Protein AF-A0A6G2A5E8-F1 (afdb_monomer_lite)

pLDDT: mean 86.41, std 12.92, range [55.53, 97.75]

Structure (mmCIF, N/CA/C/O backbone):
data_AF-A0A6G2A5E8-F1
#
_entry.id   AF-A0A6G2A5E8-F1
#
loop_
_atom_site.group_PDB
_atom_site.id
_atom_site.type_symbol
_atom_site.label_atom_id
_atom_site.label_alt_id
_atom_site.label_comp_id
_atom_site.label_asym_id
_atom_site.label_entity_id
_atom_site.label_seq_id
_atom_site.pdbx_PDB_ins_code
_atom_site.Cartn_x
_atom_site.Cartn_y
_atom_site.Cartn_z
_atom_site.occupancy
_atom_site.B_iso_or_equiv
_atom_site.auth_seq_id
_atom_site.auth_comp_id
_atom_site.auth_asym_id
_atom_site.auth_atom_id
_atom_site.pdbx_PDB_model_num
ATOM 1 N N . MET A 1 1 ? 3.891 -27.737 28.557 1.00 57.94 1 MET A N 1
ATOM 2 C CA . MET A 1 1 ? 4.466 -26.406 28.263 1.00 57.94 1 MET A CA 1
ATOM 3 C C . MET A 1 1 ? 3.499 -25.690 27.333 1.00 57.94 1 MET A C 1
ATOM 5 O O . MET A 1 1 ? 3.312 -26.148 26.214 1.00 57.94 1 MET A O 1
ATOM 9 N N . ALA A 1 2 ? 2.777 -24.680 27.822 1.00 55.78 2 ALA A N 1
ATOM 10 C CA . ALA A 1 2 ? 1.775 -23.978 27.021 1.00 55.78 2 ALA A CA 1
ATOM 11 C C . ALA A 1 2 ? 2.473 -22.962 26.105 1.00 55.78 2 ALA A C 1
ATOM 13 O O . ALA A 1 2 ? 3.161 -22.064 26.584 1.00 55.78 2 ALA A O 1
ATOM 14 N N . VAL A 1 3 ? 2.332 -23.129 24.791 1.00 55.53 3 VAL A N 1
ATOM 15 C CA . VAL A 1 3 ? 2.807 -22.156 23.802 1.00 55.53 3 VAL A CA 1
ATOM 16 C C . VAL A 1 3 ? 1.696 -21.132 23.599 1.00 55.53 3 VAL A C 1
ATOM 18 O O . VAL A 1 3 ? 0.685 -21.433 22.970 1.00 55.53 3 VAL A O 1
ATOM 21 N N . PHE A 1 4 ? 1.876 -19.921 24.121 1.00 61.72 4 PHE A N 1
ATOM 22 C CA . PHE A 1 4 ? 1.016 -18.790 23.786 1.00 61.72 4 PHE A CA 1
ATOM 23 C C . PHE A 1 4 ? 1.434 -18.253 22.412 1.00 61.72 4 PHE A C 1
ATOM 25 O O . PHE A 1 4 ? 2.500 -17.654 22.265 1.00 61.72 4 PHE A O 1
ATOM 32 N N . ARG A 1 5 ? 0.623 -18.506 21.378 1.00 62.62 5 ARG A N 1
ATOM 33 C CA . ARG A 1 5 ? 0.817 -17.899 20.056 1.00 62.62 5 ARG A CA 1
ATOM 34 C C . ARG A 1 5 ? 0.251 -16.483 20.093 1.00 62.62 5 ARG A C 1
ATOM 36 O O . ARG A 1 5 ? -0.958 -16.303 20.060 1.00 62.62 5 ARG A O 1
ATOM 43 N N . VAL A 1 6 ? 1.127 -15.488 20.182 1.00 62.53 6 VAL A N 1
ATOM 44 C CA . VAL A 1 6 ? 0.756 -14.096 19.903 1.00 62.53 6 VAL A CA 1
ATOM 45 C C . VAL A 1 6 ? 0.494 -13.995 18.400 1.00 62.53 6 VAL A C 1
ATOM 47 O O . VAL A 1 6 ? 1.394 -14.304 17.614 1.00 62.53 6 VAL A O 1
ATOM 50 N N . GLU A 1 7 ? -0.709 -13.5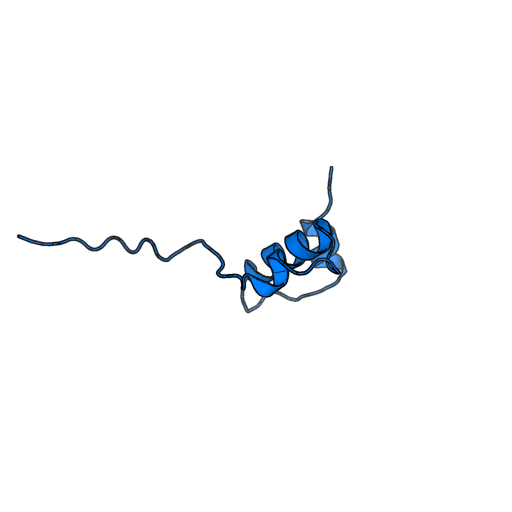91 17.986 1.00 58.50 7 GLU A N 1
ATOM 51 C CA . GLU A 1 7 ? -0.966 -13.237 16.588 1.00 58.50 7 GLU A CA 1
ATOM 52 C C . GLU A 1 7 ? -0.145 -11.995 16.232 1.00 58.50 7 GLU A C 1
ATOM 54 O O . GLU A 1 7 ?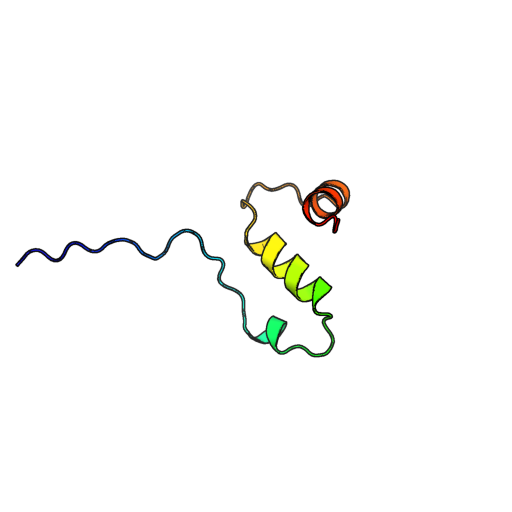 -0.490 -10.869 16.565 1.00 58.50 7 GLU A O 1
ATOM 59 N N . LYS A 1 8 ? 0.989 -12.210 15.564 1.00 57.75 8 LYS A N 1
ATOM 60 C CA . LYS A 1 8 ? 1.833 -11.141 15.009 1.00 57.75 8 LYS A CA 1
ATOM 61 C C . LYS A 1 8 ? 1.397 -10.731 13.595 1.00 57.75 8 LYS A C 1
ATOM 63 O O . LYS A 1 8 ? 2.116 -9.994 12.931 1.00 57.75 8 LYS A O 1
ATOM 68 N N . ASN A 1 9 ? 0.251 -11.238 13.131 1.00 64.56 9 ASN A N 1
ATOM 69 C CA . ASN A 1 9 ? -0.214 -11.124 11.748 1.00 64.56 9 ASN A CA 1
ATOM 70 C C . ASN A 1 9 ? -1.167 -9.941 11.488 1.00 64.56 9 ASN A C 1
ATOM 72 O O . ASN A 1 9 ? -1.823 -9.902 10.452 1.00 64.56 9 ASN A O 1
ATOM 76 N N . SER A 1 10 ? -1.258 -8.978 12.408 1.00 74.19 10 SER A N 1
ATOM 77 C CA . SER A 1 10 ? -2.139 -7.812 12.284 1.00 74.19 10 SER A CA 1
ATOM 78 C C . SER A 1 10 ? -1.351 -6.517 12.081 1.00 74.19 10 SER A C 1
ATOM 80 O O . SER A 1 10 ? -0.282 -6.345 12.665 1.00 74.19 10 SER A O 1
ATOM 82 N N . GLY A 1 11 ? -1.912 -5.570 11.326 1.00 80.75 11 GLY A N 1
ATOM 83 C CA . GLY A 1 11 ? -1.362 -4.214 11.205 1.00 80.75 11 GLY A CA 1
ATOM 84 C C . GLY A 1 11 ? -0.248 -4.047 10.167 1.00 80.75 11 GLY A C 1
ATOM 85 O O . GLY A 1 11 ? 0.502 -3.077 10.236 1.00 80.75 11 GLY A O 1
ATOM 86 N N . TYR A 1 12 ? -0.131 -4.962 9.203 1.00 86.81 12 TYR A N 1
ATOM 87 C CA . TYR A 1 12 ? 0.702 -4.770 8.016 1.00 86.81 12 TYR A CA 1
ATOM 88 C C . TYR A 1 12 ? -0.079 -5.063 6.739 1.00 86.81 12 TYR A C 1
ATOM 90 O O . TYR A 1 12 ? -1.017 -5.856 6.723 1.00 86.81 12 TYR A O 1
ATOM 98 N N . THR A 1 13 ? 0.376 -4.461 5.647 1.00 89.12 13 THR A N 1
ATOM 99 C CA . THR A 1 13 ? -0.158 -4.687 4.307 1.00 89.12 13 THR A 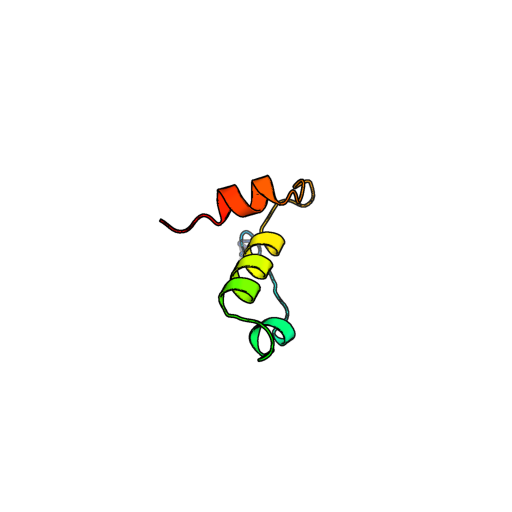CA 1
ATOM 100 C C . THR A 1 13 ? 0.811 -5.552 3.511 1.00 89.12 13 THR A C 1
ATOM 102 O O . THR A 1 13 ? 1.997 -5.236 3.403 1.00 89.12 13 THR A O 1
ATOM 105 N N . VAL A 1 14 ? 0.316 -6.643 2.925 1.00 90.06 14 VAL A N 1
ATOM 106 C CA . VAL A 1 14 ? 1.098 -7.458 1.985 1.00 90.06 14 VAL A CA 1
ATOM 107 C C . VAL A 1 14 ? 1.001 -6.845 0.593 1.00 90.06 14 VAL A C 1
ATOM 109 O O . VAL A 1 14 ? -0.088 -6.675 0.055 1.00 90.06 14 VAL A O 1
ATOM 112 N N . MET A 1 15 ? 2.148 -6.557 -0.022 1.00 92.06 15 MET A N 1
ATOM 113 C CA . MET A 1 15 ? 2.227 -6.021 -1.380 1.00 92.06 15 MET A CA 1
ATOM 114 C C . MET A 1 15 ? 3.182 -6.855 -2.237 1.00 92.06 15 MET A C 1
ATOM 116 O O . MET A 1 15 ? 4.282 -7.204 -1.813 1.00 92.06 15 MET A O 1
ATOM 120 N N . SER A 1 16 ? 2.779 -7.164 -3.474 1.00 93.81 16 SER A N 1
ATOM 121 C CA . SER A 1 16 ? 3.622 -7.925 -4.405 1.00 93.81 16 SER A CA 1
ATOM 122 C C . SER A 1 16 ? 4.899 -7.167 -4.785 1.00 93.81 16 SER A C 1
ATOM 124 O O . SER A 1 16 ? 4.855 -5.998 -5.183 1.00 93.81 16 SER A O 1
ATOM 126 N N . ASN A 1 17 ? 6.029 -7.883 -4.782 1.00 95.69 17 ASN A N 1
ATOM 127 C CA . ASN A 1 17 ? 7.338 -7.374 -5.200 1.00 95.69 17 ASN A CA 1
ATOM 128 C C . ASN A 1 17 ? 7.383 -6.906 -6.659 1.00 95.69 17 ASN A C 1
ATOM 130 O O . ASN A 1 17 ? 8.268 -6.127 -7.013 1.00 95.69 17 ASN A O 1
ATOM 134 N N . HIS A 1 18 ? 6.449 -7.352 -7.504 1.00 96.19 18 HIS A N 1
ATOM 135 C CA . HIS A 1 18 ? 6.341 -6.880 -8.883 1.00 96.19 18 HIS A CA 1
ATOM 136 C C . HIS A 1 18 ? 6.234 -5.348 -8.938 1.00 96.19 18 HIS A C 1
ATOM 138 O O . HIS A 1 18 ? 6.982 -4.703 -9.669 1.00 96.19 18 HIS A O 1
ATOM 144 N N . HIS A 1 19 ? 5.389 -4.750 -8.093 1.00 95.00 19 HIS A N 1
ATOM 145 C CA . HIS A 1 19 ? 5.201 -3.300 -8.041 1.00 95.00 19 HIS A CA 1
ATOM 146 C C . HIS A 1 19 ? 6.462 -2.572 -7.567 1.00 95.00 19 HIS A C 1
ATOM 148 O O . HIS A 1 19 ? 6.861 -1.570 -8.157 1.00 95.00 19 HIS A O 1
ATOM 154 N N . LEU A 1 20 ? 7.134 -3.103 -6.539 1.00 94.81 20 LEU A N 1
ATOM 155 C CA . LEU A 1 20 ? 8.359 -2.512 -5.996 1.00 94.81 20 LEU A CA 1
ATOM 156 C C . LEU A 1 20 ? 9.510 -2.549 -7.007 1.00 94.81 20 LEU A C 1
ATOM 158 O O . LEU A 1 20 ? 10.275 -1.589 -7.113 1.00 94.81 20 LEU A O 1
ATOM 162 N N . ARG A 1 21 ? 9.599 -3.625 -7.793 1.00 96.56 21 ARG A N 1
ATOM 163 C CA . ARG A 1 21 ? 10.641 -3.828 -8.808 1.00 96.56 21 ARG A CA 1
ATOM 164 C C . ARG A 1 21 ? 10.315 -3.188 -10.157 1.00 96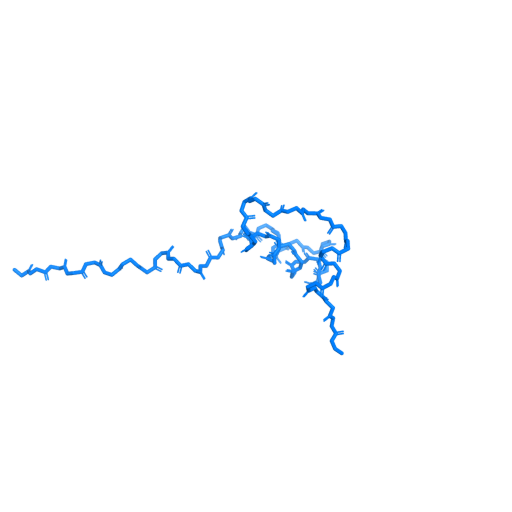.56 21 ARG A C 1
ATOM 166 O O . ARG A 1 21 ? 11.216 -3.045 -10.982 1.00 96.56 21 ARG A O 1
ATOM 173 N N . ASN A 1 22 ? 9.071 -2.767 -10.381 1.00 97.12 22 ASN A N 1
ATOM 174 C CA . ASN A 1 22 ? 8.675 -2.109 -11.619 1.00 97.12 22 ASN A CA 1
ATOM 175 C C . ASN A 1 22 ? 9.376 -0.743 -11.750 1.00 97.12 22 ASN A C 1
ATOM 177 O O . ASN A 1 22 ? 9.208 0.140 -10.904 1.00 97.12 22 ASN A O 1
ATOM 181 N N . ARG A 1 23 ? 10.176 -0.579 -12.810 1.00 96.94 23 ARG A N 1
ATOM 182 C CA . ARG A 1 23 ? 10.915 0.660 -13.114 1.00 96.94 23 ARG A CA 1
ATOM 183 C C . ARG A 1 23 ? 10.055 1.732 -13.785 1.00 96.94 23 ARG A C 1
ATOM 185 O O . ARG A 1 23 ? 10.432 2.894 -13.748 1.00 96.94 23 ARG A O 1
ATOM 192 N N . ALA A 1 24 ? 8.914 1.358 -14.361 1.00 97.75 24 ALA A N 1
ATOM 193 C CA . ALA A 1 24 ? 7.958 2.301 -14.938 1.00 97.75 24 ALA A CA 1
ATOM 194 C C . ALA A 1 24 ? 7.143 3.046 -13.866 1.00 97.75 24 ALA A C 1
ATOM 196 O O . ALA A 1 24 ? 6.536 4.072 -14.156 1.00 97.75 24 ALA A O 1
ATOM 197 N N . LEU A 1 25 ? 7.127 2.549 -12.622 1.00 96.81 25 LEU A N 1
ATOM 198 C CA . LEU A 1 25 ? 6.453 3.204 -11.504 1.00 96.81 25 LEU A CA 1
ATOM 199 C C . LEU A 1 25 ? 7.411 4.125 -10.749 1.00 96.81 25 LEU A C 1
ATOM 201 O O . LEU A 1 25 ? 8.467 3.694 -10.275 1.00 96.81 25 LEU A O 1
ATOM 205 N N . SER A 1 26 ? 6.990 5.375 -10.564 1.00 96.88 26 SER A N 1
ATOM 206 C CA . SER A 1 26 ? 7.676 6.312 -9.677 1.00 96.88 26 SER A CA 1
ATOM 207 C C . SER A 1 26 ? 7.569 5.864 -8.217 1.00 96.88 26 SER A C 1
ATOM 209 O O . SER A 1 26 ? 6.668 5.110 -7.837 1.00 96.88 26 SER A O 1
ATOM 211 N N . LEU A 1 27 ? 8.470 6.360 -7.365 1.00 94.75 27 LEU A N 1
ATOM 212 C CA . LEU A 1 27 ? 8.397 6.091 -5.928 1.00 94.75 27 LEU A CA 1
ATOM 213 C C . LEU A 1 27 ? 7.083 6.611 -5.320 1.00 94.75 27 LEU A C 1
ATOM 215 O O . LEU A 1 27 ? 6.477 5.914 -4.514 1.00 94.75 27 LEU A O 1
ATOM 219 N N . LYS A 1 28 ? 6.597 7.772 -5.781 1.00 93.75 28 LYS A N 1
ATOM 220 C CA . LYS A 1 28 ? 5.295 8.325 -5.376 1.00 93.75 28 LYS A CA 1
ATOM 221 C C . LYS A 1 28 ? 4.135 7.396 -5.740 1.00 93.75 28 LYS A C 1
ATOM 223 O O . LYS A 1 28 ? 3.277 7.148 -4.904 1.00 93.75 28 LYS A O 1
ATOM 228 N N . ALA A 1 29 ? 4.136 6.822 -6.946 1.00 95.50 29 ALA A N 1
ATOM 229 C CA . ALA A 1 29 ? 3.102 5.872 -7.361 1.00 95.50 29 ALA A CA 1
ATOM 230 C C . ALA A 1 29 ? 3.130 4.581 -6.523 1.00 95.50 29 ALA A C 1
ATOM 232 O O . ALA A 1 29 ? 2.080 4.068 -6.145 1.00 95.50 29 ALA A O 1
ATOM 233 N N . LYS A 1 30 ? 4.327 4.076 -6.187 1.00 96.06 30 LYS A N 1
ATOM 234 C CA . LYS A 1 30 ? 4.486 2.916 -5.291 1.00 96.06 30 LYS A CA 1
ATOM 235 C C . LYS A 1 30 ? 3.980 3.221 -3.880 1.00 96.06 30 LYS A C 1
ATOM 237 O O . LYS A 1 30 ? 3.264 2.397 -3.323 1.00 96.06 30 LYS A O 1
ATOM 242 N N . GLY A 1 31 ? 4.310 4.400 -3.349 1.00 93.62 31 GLY A N 1
ATOM 243 C CA . GLY A 1 31 ? 3.842 4.873 -2.045 1.00 93.62 31 GLY A CA 1
ATOM 244 C C . GLY A 1 31 ? 2.321 5.012 -1.988 1.00 93.62 31 GLY A C 1
ATOM 245 O O . GLY A 1 31 ? 1.689 4.474 -1.081 1.00 93.62 31 GLY A O 1
ATOM 246 N N . LEU A 1 32 ? 1.721 5.633 -3.008 1.00 94.50 32 LEU A N 1
ATOM 247 C CA . LEU A 1 32 ? 0.268 5.746 -3.125 1.00 94.50 32 LEU A CA 1
ATOM 248 C C . LEU A 1 32 ? -0.400 4.368 -3.159 1.00 94.50 32 LEU A C 1
ATOM 250 O O . LEU A 1 32 ? -1.358 4.143 -2.431 1.00 94.50 32 LEU A O 1
ATOM 254 N N . LEU A 1 33 ? 0.125 3.427 -3.948 1.00 94.25 33 LEU A N 1
ATOM 255 C CA . LEU A 1 33 ? -0.415 2.068 -4.006 1.00 94.25 33 LEU A CA 1
ATOM 256 C C . LEU A 1 33 ? -0.317 1.353 -2.650 1.00 94.25 33 LEU A C 1
ATOM 258 O O . LEU A 1 33 ? -1.290 0.736 -2.226 1.00 94.25 33 LEU A O 1
ATOM 262 N N . SER A 1 34 ? 0.813 1.457 -1.941 1.00 93.69 34 SER A N 1
ATOM 263 C CA . SER A 1 34 ? 0.924 0.886 -0.592 1.00 93.69 34 SER A CA 1
ATOM 264 C C . SER A 1 34 ? -0.041 1.527 0.403 1.00 93.69 34 SER A C 1
ATOM 266 O O . SER A 1 34 ? -0.576 0.823 1.252 1.00 93.69 34 SER A O 1
ATOM 268 N N . GLN A 1 35 ? -0.300 2.832 0.269 1.00 92.88 35 GLN A N 1
ATOM 269 C CA . GLN A 1 35 ? -1.283 3.534 1.086 1.00 92.88 35 GLN A CA 1
ATOM 270 C C . GLN A 1 35 ? -2.697 3.054 0.764 1.00 92.88 35 GLN A C 1
ATOM 272 O O . GLN A 1 35 ? -3.466 2.793 1.671 1.00 92.88 35 GLN A O 1
ATOM 277 N N . MET A 1 36 ? -3.043 2.891 -0.514 1.00 93.50 36 MET A N 1
ATOM 278 C CA . MET A 1 36 ? -4.357 2.384 -0.918 1.00 93.50 36 MET A CA 1
ATOM 279 C C . MET A 1 36 ? -4.605 0.979 -0.364 1.00 93.50 36 MET A C 1
ATOM 281 O O . MET A 1 36 ? -5.661 0.724 0.193 1.00 93.50 36 MET A O 1
ATOM 285 N N . LEU A 1 37 ? -3.610 0.092 -0.427 1.00 92.88 37 LEU A N 1
ATOM 286 C CA . LEU A 1 37 ? -3.714 -1.271 0.102 1.00 92.88 37 LEU A CA 1
ATOM 287 C C . LEU A 1 37 ? -3.772 -1.352 1.642 1.00 92.88 37 LEU A C 1
ATOM 289 O O . LEU A 1 37 ? -4.042 -2.426 2.176 1.00 92.88 37 LEU A O 1
ATOM 293 N N . SER A 1 38 ? -3.457 -0.274 2.365 1.00 92.38 38 SER A N 1
ATOM 294 C CA . SER A 1 38 ? -3.574 -0.223 3.829 1.00 92.38 38 SER A CA 1
ATOM 295 C C . SER A 1 38 ? -4.896 0.371 4.314 1.00 92.38 38 SER A C 1
ATOM 297 O O . SER A 1 38 ? -5.158 0.350 5.518 1.00 92.38 38 SER A O 1
ATOM 299 N N . LEU A 1 39 ? -5.728 0.890 3.405 1.00 92.69 39 LEU A N 1
ATOM 300 C CA . LEU A 1 39 ? -7.035 1.442 3.744 1.00 92.69 39 LEU A CA 1
ATOM 301 C C . LEU A 1 39 ? -8.070 0.330 3.995 1.00 92.69 39 LEU A C 1
ATOM 303 O O . LEU A 1 39 ? -7.929 -0.774 3.466 1.00 92.69 39 LEU A O 1
ATOM 307 N N . PRO A 1 40 ? -9.119 0.620 4.788 1.00 91.25 40 PRO A N 1
ATOM 308 C CA . PRO A 1 40 ? -10.248 -0.286 4.979 1.00 91.25 40 PRO A CA 1
ATOM 309 C C . PRO A 1 40 ? -10.908 -0.709 3.659 1.00 91.25 40 PRO A C 1
ATOM 311 O O . PRO A 1 40 ? -10.915 0.046 2.686 1.00 91.25 40 PRO A O 1
ATOM 314 N N . GLU A 1 41 ? -11.500 -1.904 3.627 1.00 85.75 41 GLU A N 1
ATOM 315 C CA . GLU A 1 41 ? -12.187 -2.425 2.433 1.00 85.75 41 GLU A CA 1
ATOM 316 C C . GLU A 1 41 ? -13.399 -1.574 2.023 1.00 85.75 41 GLU A C 1
ATOM 318 O O . GLU A 1 41 ? -13.732 -1.497 0.843 1.00 85.75 41 GLU A O 1
ATOM 323 N N . ASP A 1 42 ? -14.033 -0.909 2.988 1.00 90.44 42 ASP A N 1
ATOM 324 C CA . ASP A 1 42 ? -15.162 0.002 2.805 1.00 90.44 42 ASP A CA 1
ATOM 325 C C . ASP A 1 42 ? -14.737 1.442 2.476 1.00 90.44 42 ASP A C 1
ATOM 327 O O . ASP A 1 42 ? -15.575 2.344 2.421 1.00 90.44 42 ASP A O 1
ATOM 331 N N . TRP A 1 43 ? -13.443 1.684 2.243 1.00 89.00 43 TRP A N 1
ATOM 332 C CA . TRP A 1 43 ? -12.956 3.013 1.902 1.00 89.00 43 TRP A CA 1
ATOM 333 C C . TRP A 1 43 ? -13.467 3.477 0.532 1.00 89.00 43 TRP A C 1
ATOM 335 O O . TRP A 1 43 ? -13.250 2.833 -0.497 1.00 89.00 43 TRP A O 1
ATOM 345 N N . ASP A 1 44 ? -14.069 4.666 0.499 1.00 87.81 44 ASP A N 1
ATOM 346 C CA . ASP A 1 44 ? -14.486 5.316 -0.741 1.00 87.81 44 ASP A CA 1
ATOM 347 C C . ASP A 1 44 ? -13.273 5.965 -1.435 1.00 87.81 44 ASP A C 1
ATOM 349 O O . ASP A 1 44 ? -12.767 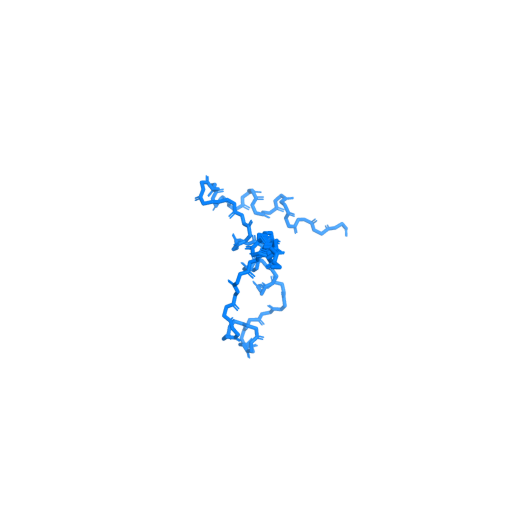7.019 -1.024 1.00 87.81 44 ASP A O 1
ATOM 353 N N . TYR A 1 45 ? -12.761 5.303 -2.480 1.00 86.25 45 TYR A N 1
ATOM 354 C CA . TYR A 1 45 ? -11.569 5.689 -3.252 1.00 86.25 45 TYR A CA 1
ATOM 355 C C . TYR A 1 45 ? -11.797 6.919 -4.141 1.00 86.25 45 TYR A C 1
ATOM 357 O O . TYR A 1 45 ? -11.589 6.911 -5.356 1.00 86.25 45 TYR A O 1
ATOM 365 N N . THR A 1 46 ? -12.177 8.027 -3.519 1.00 93.00 46 THR A N 1
ATOM 366 C CA . THR A 1 46 ? -12.311 9.316 -4.184 1.00 93.00 46 THR A CA 1
ATOM 367 C C . THR A 1 46 ? -10.946 9.968 -4.385 1.00 93.00 46 THR A C 1
ATOM 369 O O . THR A 1 46 ? -10.062 9.926 -3.522 1.00 93.00 46 THR A O 1
ATOM 372 N N . LEU A 1 47 ? -10.782 10.661 -5.514 1.00 92.38 47 LEU A N 1
ATOM 373 C CA . LEU A 1 47 ? -9.577 11.454 -5.780 1.00 92.38 47 LEU A CA 1
ATOM 374 C C . LEU A 1 47 ? -9.346 12.517 -4.697 1.00 92.38 47 LEU A C 1
ATOM 376 O O . LEU A 1 47 ? -8.209 12.745 -4.294 1.00 92.38 47 LEU A O 1
ATOM 380 N N . GLN A 1 48 ? -10.417 13.140 -4.197 1.00 92.94 48 GLN A N 1
ATOM 381 C CA . GLN A 1 48 ? -10.335 14.156 -3.145 1.00 92.94 48 GLN A CA 1
ATOM 382 C C . GLN A 1 48 ? -9.867 13.564 -1.811 1.00 92.94 48 GLN A C 1
ATOM 384 O O . GLN A 1 48 ? -9.019 14.159 -1.148 1.00 92.94 48 GLN A O 1
ATOM 389 N N . GLY A 1 49 ? -10.379 12.388 -1.432 1.00 93.00 49 GLY A N 1
ATOM 390 C CA . GLY A 1 49 ? -9.965 11.685 -0.220 1.00 93.00 49 GLY A CA 1
ATOM 391 C C . GLY A 1 49 ? -8.492 11.290 -0.276 1.00 93.00 49 GLY A C 1
ATOM 392 O O . GLY A 1 49 ? -7.728 11.622 0.629 1.00 93.00 49 GLY A O 1
ATOM 393 N N . LEU A 1 50 ? -8.067 10.677 -1.385 1.00 93.81 50 LEU A N 1
ATOM 394 C CA . LEU A 1 50 ? -6.669 10.296 -1.597 1.00 93.81 50 LEU A CA 1
ATOM 395 C C . LEU A 1 50 ? -5.738 11.513 -1.620 1.00 93.81 50 LEU A C 1
ATOM 397 O O . LEU A 1 50 ? -4.680 11.479 -0.996 1.00 93.81 50 LEU A O 1
ATOM 401 N N . ALA A 1 51 ? -6.131 12.600 -2.288 1.00 92.50 51 ALA A N 1
ATOM 402 C CA . ALA A 1 51 ? -5.354 13.836 -2.311 1.00 92.50 51 ALA A CA 1
ATOM 403 C C . ALA A 1 51 ? -5.237 14.469 -0.918 1.00 92.50 51 ALA A C 1
ATOM 405 O O . ALA A 1 51 ? -4.193 15.020 -0.577 1.00 92.50 51 ALA A O 1
ATOM 406 N N . ARG A 1 52 ? -6.289 14.372 -0.096 1.00 92.38 52 ARG A N 1
ATOM 407 C CA . ARG A 1 52 ? -6.295 14.906 1.268 1.00 92.38 52 ARG A CA 1
ATOM 408 C C . ARG A 1 52 ? -5.350 14.145 2.195 1.00 92.38 52 ARG A C 1
ATOM 410 O O . ARG A 1 52 ? -4.641 14.792 2.958 1.00 92.38 52 ARG A O 1
ATOM 417 N N . ILE A 1 53 ? -5.336 12.812 2.139 1.00 92.31 53 ILE A N 1
ATOM 418 C CA . ILE A 1 53 ? -4.496 11.990 3.031 1.00 92.31 53 ILE A CA 1
ATOM 419 C C . ILE A 1 53 ? -3.031 11.911 2.577 1.00 92.31 53 ILE A C 1
ATOM 421 O O . ILE A 1 53 ? -2.154 11.718 3.407 1.00 92.31 53 ILE A O 1
ATOM 425 N N . ASN A 1 54 ? -2.756 12.082 1.279 1.00 90.81 54 ASN A N 1
ATOM 426 C CA . ASN A 1 54 ? -1.401 12.032 0.712 1.00 90.81 54 ASN A CA 1
ATOM 427 C C . ASN A 1 54 ? -0.801 13.428 0.473 1.00 90.81 54 ASN A C 1
ATOM 429 O O . ASN A 1 54 ? 0.115 13.583 -0.336 1.00 90.81 54 ASN A O 1
ATOM 433 N N . ARG A 1 55 ? -1.338 14.467 1.121 1.00 89.62 55 ARG A N 1
ATOM 434 C CA . ARG A 1 55 ? -0.814 15.826 0.987 1.00 89.62 55 ARG A CA 1
ATOM 435 C C . ARG A 1 55 ? 0.532 15.925 1.709 1.00 89.62 55 ARG A C 1
ATOM 437 O O . ARG A 1 55 ? 0.585 15.821 2.928 1.00 89.62 55 ARG A O 1
ATOM 444 N N . GLU A 1 56 ? 1.603 16.116 0.945 1.00 80.56 56 GLU A N 1
ATOM 445 C CA . GLU A 1 56 ? 2.945 16.401 1.469 1.00 80.56 56 GLU A CA 1
ATOM 446 C C . GLU A 1 56 ? 2.965 17.832 2.061 1.00 80.56 56 GLU A C 1
ATOM 448 O O . GLU A 1 56 ? 2.345 18.736 1.487 1.00 80.56 56 GLU A O 1
ATOM 453 N N . SER A 1 57 ? 3.607 18.011 3.226 1.00 63.69 57 SER A N 1
ATOM 454 C CA . SER A 1 57 ? 3.798 19.318 3.890 1.00 63.69 57 SER A CA 1
ATOM 455 C C . SER A 1 57 ? 4.817 20.199 3.179 1.00 63.69 57 SER A C 1
ATOM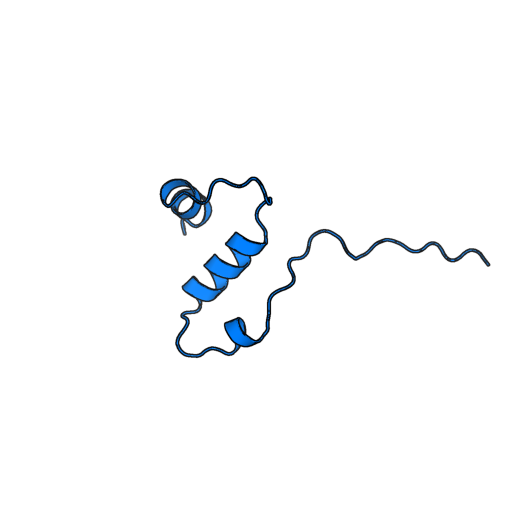 457 O O . SER A 1 57 ? 5.805 19.641 2.652 1.00 63.69 57 SER A O 1
#

Radius of gyration: 15.87 Å; chains: 1; bounding box: 26×46×43 Å

Secondary structure (DSSP, 8-state):
---------SS-----HHHHH-SSS-HHHHHHHHHHTTS-TT----HHHHHHHT---

Organism: NCBI:txid853

Sequence (57 aa):
MAVFRVEKNSGYTVMSNHHLRNRALSLKAKGLLSQMLSLPEDWDYTLQGLARINRES

Foldseek 3Di:
DDDDDDPPPPDAFDDDCCLVPDPVDDPLNSVLVRVVRNDDPPDDPDPVVSCVVPPDD